Protein AF-X0XDH8-F1 (afdb_monomer_lite)

Secondary structure (DSSP, 8-state):
--HHHHHHHHHHHHHHHHHHHHHHTT-S-HHHHHHHHHHHHHHHHHHH-HHHHHHHHHHTS-TT-HHHHHHHHHHHHHHHHHHHHHHHHHHHHHHHHHHHHHHHHHHHH--

Structure (mmCIF, N/CA/C/O backbone):
data_AF-X0XDH8-F1
#
_entry.id   AF-X0XDH8-F1
#
loop_
_atom_site.group_PDB
_atom_site.id
_atom_site.type_symbol
_atom_site.label_atom_id
_atom_site.label_alt_id
_atom_site.label_comp_id
_atom_site.label_asym_id
_atom_site.label_entity_id
_atom_site.label_seq_id
_atom_site.pdbx_PDB_ins_code
_atom_site.Cartn_x
_atom_site.Cartn_y
_atom_site.Cartn_z
_atom_site.occupancy
_atom_site.B_iso_or_equiv
_atom_site.auth_seq_id
_atom_site.auth_comp_id
_atom_site.auth_asym_id
_atom_site.auth_atom_id
_atom_site.pdbx_PDB_model_num
ATOM 1 N N . MET A 1 1 ? 21.797 4.976 -21.275 1.00 50.47 1 MET A N 1
ATOM 2 C CA . MET A 1 1 ? 20.835 4.664 -20.197 1.00 50.47 1 MET A CA 1
ATOM 3 C C . MET A 1 1 ? 20.397 5.979 -19.595 1.00 50.47 1 MET A C 1
ATOM 5 O O . MET A 1 1 ? 21.257 6.764 -19.219 1.00 50.47 1 MET A O 1
ATOM 9 N N . THR A 1 2 ? 19.103 6.278 -19.615 1.00 60.84 2 THR A N 1
ATOM 10 C CA . THR A 1 2 ? 18.593 7.559 -19.117 1.00 60.84 2 THR A CA 1
ATOM 11 C C . THR A 1 2 ? 18.568 7.535 -17.588 1.00 60.84 2 THR A C 1
ATOM 13 O O . THR A 1 2 ? 18.230 6.519 -16.981 1.00 60.84 2 THR A O 1
ATOM 16 N N . SER A 1 3 ? 18.918 8.649 -16.941 1.00 50.38 3 SER A N 1
ATOM 17 C CA . SER A 1 3 ? 18.971 8.778 -15.471 1.00 50.38 3 SER A CA 1
ATOM 18 C C . SER A 1 3 ? 17.657 8.390 -14.771 1.00 50.38 3 SER A C 1
ATOM 20 O O . SER A 1 3 ? 17.644 8.012 -13.602 1.00 50.38 3 SER A O 1
ATOM 22 N N . ILE A 1 4 ? 16.547 8.428 -15.509 1.00 57.03 4 I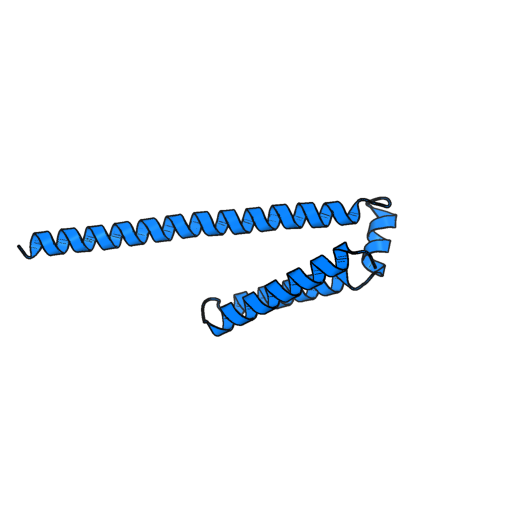LE A N 1
ATOM 23 C CA . ILE A 1 4 ? 15.199 8.083 -15.051 1.00 57.03 4 ILE A CA 1
ATOM 24 C C . ILE A 1 4 ? 15.015 6.567 -14.892 1.00 57.03 4 ILE A C 1
ATOM 26 O O . ILE A 1 4 ? 14.395 6.134 -13.922 1.00 57.03 4 ILE A O 1
ATOM 30 N N . GLN A 1 5 ? 15.603 5.745 -15.771 1.00 57.94 5 GLN A N 1
ATOM 31 C CA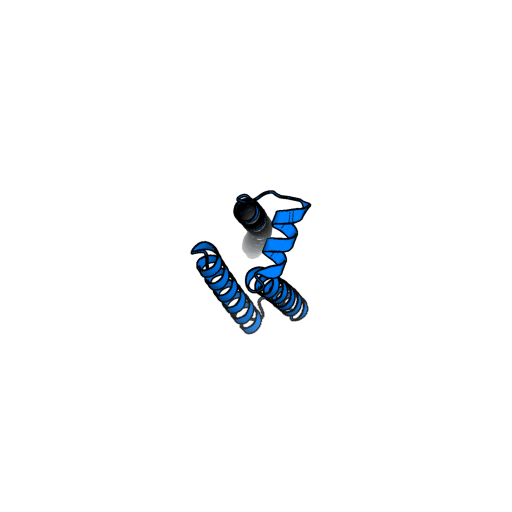 . GLN A 1 5 ? 15.567 4.283 -15.626 1.00 57.94 5 GLN A CA 1
ATOM 32 C C . GLN A 1 5 ? 16.274 3.836 -14.342 1.00 57.94 5 GLN A C 1
ATOM 34 O O . GLN A 1 5 ? 15.788 2.950 -13.645 1.00 57.94 5 GLN A O 1
ATOM 39 N N . PHE A 1 6 ? 17.381 4.492 -13.983 1.00 61.88 6 PHE A N 1
ATOM 40 C CA . PHE A 1 6 ? 18.112 4.194 -12.751 1.00 61.88 6 PHE A CA 1
ATOM 41 C C . PHE A 1 6 ? 17.281 4.509 -11.496 1.00 61.88 6 PHE A C 1
ATOM 43 O O . PHE A 1 6 ? 17.203 3.692 -10.576 1.00 61.88 6 PHE A O 1
ATOM 50 N N . LEU A 1 7 ? 16.589 5.655 -11.487 1.00 60.72 7 LEU A N 1
ATOM 51 C CA . LEU A 1 7 ? 15.692 6.042 -10.396 1.00 60.72 7 LEU A CA 1
ATOM 52 C C . LEU A 1 7 ? 14.505 5.071 -10.259 1.00 60.72 7 LEU A C 1
ATOM 54 O O . LEU A 1 7 ? 14.153 4.671 -9.148 1.00 60.72 7 LEU A O 1
ATOM 58 N N . ALA A 1 8 ? 13.917 4.652 -11.384 1.00 60.97 8 ALA A N 1
ATOM 59 C CA . ALA A 1 8 ? 12.814 3.695 -11.410 1.00 60.97 8 ALA A CA 1
ATOM 60 C C . ALA A 1 8 ? 13.230 2.320 -10.861 1.00 60.97 8 ALA A C 1
ATOM 62 O O . ALA A 1 8 ? 12.509 1.736 -10.053 1.00 60.97 8 ALA A O 1
ATOM 63 N N . VAL A 1 9 ? 14.416 1.827 -11.232 1.00 67.19 9 VAL A N 1
ATOM 64 C CA . VAL A 1 9 ? 14.967 0.567 -10.707 1.00 67.19 9 VAL A CA 1
ATOM 65 C C . VAL A 1 9 ? 15.166 0.642 -9.191 1.00 67.19 9 VAL A C 1
ATOM 67 O O . VAL A 1 9 ? 14.747 -0.269 -8.477 1.00 67.19 9 VAL A O 1
ATOM 70 N N . ILE A 1 10 ? 15.721 1.745 -8.679 1.00 70.19 10 ILE A N 1
ATOM 71 C CA . ILE A 1 10 ? 15.876 1.973 -7.233 1.00 70.19 10 ILE A CA 1
ATOM 72 C C . ILE A 1 10 ? 14.528 1.945 -6.507 1.00 70.19 10 ILE A C 1
ATOM 74 O O . ILE A 1 10 ? 14.400 1.286 -5.475 1.00 70.19 10 ILE A O 1
ATOM 78 N N . LEU A 1 11 ? 13.504 2.607 -7.052 1.00 67.00 11 LEU A N 1
ATOM 79 C CA . LEU A 1 11 ? 12.165 2.604 -6.460 1.00 67.00 11 LEU A CA 1
ATOM 80 C C . LEU A 1 11 ? 11.546 1.202 -6.445 1.00 67.00 11 LEU A C 1
ATOM 82 O O . LEU A 1 11 ? 10.986 0.798 -5.428 1.00 67.00 11 LEU A O 1
ATOM 86 N N . ILE A 1 12 ? 11.687 0.432 -7.525 1.00 68.06 12 ILE A N 1
ATOM 87 C CA . ILE A 1 12 ? 11.174 -0.944 -7.598 1.00 68.06 12 ILE A CA 1
ATOM 88 C C . ILE A 1 12 ? 11.867 -1.839 -6.568 1.00 68.06 12 ILE A C 1
ATOM 90 O O . ILE A 1 12 ? 11.203 -2.619 -5.885 1.00 68.06 12 ILE A O 1
ATOM 94 N N . ILE A 1 13 ? 13.183 -1.690 -6.394 1.00 73.00 13 ILE A N 1
ATOM 95 C CA . ILE A 1 13 ? 13.945 -2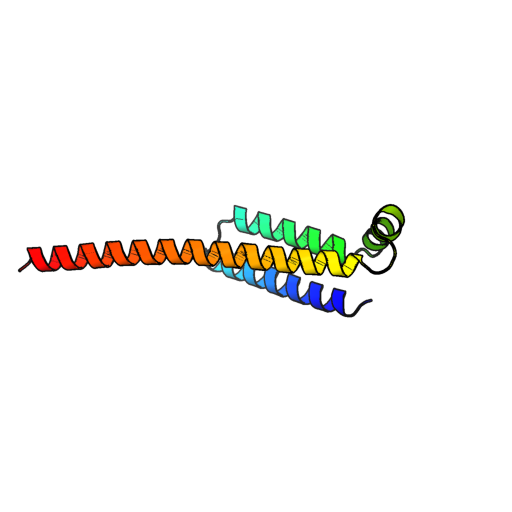.414 -5.370 1.00 73.00 13 ILE A CA 1
ATOM 96 C C . ILE A 1 13 ? 13.433 -2.063 -3.967 1.00 73.00 13 ILE A C 1
ATOM 98 O O . ILE A 1 13 ? 13.181 -2.962 -3.164 1.00 73.00 13 ILE A O 1
ATOM 102 N N . LEU A 1 14 ? 13.205 -0.779 -3.673 1.00 71.94 14 LEU A N 1
ATOM 103 C CA . LEU A 1 14 ? 12.653 -0.346 -2.385 1.00 71.94 14 LEU A CA 1
ATOM 104 C C . LEU A 1 14 ? 11.261 -0.936 -2.124 1.00 71.94 14 LEU A C 1
ATOM 106 O O . LEU A 1 14 ? 10.962 -1.341 -0.997 1.00 71.94 14 LEU A O 1
ATOM 110 N N . ILE A 1 15 ? 10.417 -1.019 -3.153 1.00 71.25 15 ILE A N 1
ATOM 111 C CA . ILE A 1 15 ? 9.076 -1.591 -3.026 1.00 71.25 15 ILE A CA 1
ATOM 112 C C . ILE A 1 15 ? 9.144 -3.107 -2.815 1.00 71.25 15 ILE A C 1
ATOM 114 O O . ILE A 1 15 ? 8.467 -3.610 -1.922 1.00 71.25 15 ILE A O 1
ATOM 118 N N . LEU A 1 16 ? 10.006 -3.826 -3.538 1.00 72.94 16 LEU A N 1
ATOM 119 C CA . LEU A 1 16 ? 10.236 -5.259 -3.322 1.00 72.94 16 LEU A CA 1
ATOM 120 C C . LEU A 1 16 ? 10.713 -5.551 -1.893 1.00 72.94 16 LEU A C 1
ATOM 122 O O . LEU A 1 16 ? 10.180 -6.448 -1.237 1.00 72.94 16 LEU A O 1
ATOM 126 N N . ILE A 1 17 ? 11.654 -4.755 -1.373 1.00 76.12 17 ILE A N 1
ATOM 127 C CA . ILE A 1 17 ? 12.125 -4.866 0.016 1.00 76.12 17 ILE A CA 1
ATOM 128 C C . ILE A 1 17 ? 10.968 -4.634 0.992 1.00 76.12 17 ILE A C 1
ATOM 130 O O . ILE A 1 17 ? 10.787 -5.407 1.933 1.00 76.12 17 ILE A O 1
ATOM 134 N N . LYS A 1 18 ? 10.147 -3.601 0.770 1.00 72.69 18 LYS A N 1
ATOM 135 C CA . LYS A 1 18 ? 8.988 -3.311 1.623 1.00 72.69 18 LYS A CA 1
ATOM 136 C C . LYS A 1 18 ? 7.974 -4.457 1.610 1.00 72.69 18 LYS A C 1
ATOM 138 O O . LYS A 1 18 ? 7.535 -4.882 2.676 1.00 72.69 18 LYS A O 1
ATOM 143 N N . THR A 1 19 ? 7.654 -4.995 0.436 1.00 69.12 19 THR A N 1
ATOM 144 C CA . THR A 1 19 ? 6.750 -6.139 0.270 1.00 69.12 19 THR A CA 1
ATOM 145 C C . THR A 1 19 ? 7.279 -7.385 0.991 1.00 69.12 19 THR A C 1
ATOM 147 O O . THR A 1 19 ? 6.505 -8.072 1.657 1.00 69.12 19 THR A O 1
ATOM 150 N N . LEU A 1 20 ? 8.592 -7.641 0.956 1.00 76.62 20 LEU A N 1
ATOM 151 C CA . LEU A 1 20 ? 9.234 -8.714 1.730 1.00 76.62 20 LEU A CA 1
ATOM 152 C C . LEU A 1 20 ? 9.144 -8.484 3.247 1.00 76.62 20 LEU A C 1
ATOM 154 O O . LEU A 1 20 ? 8.836 -9.411 3.998 1.00 76.62 20 LEU A O 1
ATOM 158 N N . VAL A 1 21 ? 9.381 -7.255 3.716 1.00 76.81 21 VAL A N 1
ATOM 159 C CA . VAL A 1 21 ? 9.271 -6.901 5.142 1.00 76.81 21 VAL A CA 1
ATOM 160 C C . VAL A 1 21 ? 7.829 -7.032 5.636 1.00 76.81 21 VAL A C 1
ATOM 162 O O . VAL A 1 21 ? 7.606 -7.547 6.732 1.00 76.81 21 VAL A O 1
ATOM 165 N N . ASP A 1 22 ? 6.850 -6.595 4.847 1.00 70.81 22 ASP A N 1
ATOM 166 C CA . ASP A 1 22 ? 5.433 -6.682 5.201 1.00 70.81 22 ASP A CA 1
ATOM 167 C C . ASP A 1 22 ? 4.928 -8.135 5.197 1.00 70.81 22 ASP A C 1
ATOM 169 O O . ASP A 1 22 ? 4.116 -8.496 6.055 1.00 70.81 22 ASP A O 1
ATOM 173 N N . PHE A 1 23 ? 5.464 -8.992 4.318 1.00 71.25 23 PHE A N 1
ATOM 174 C CA . PHE A 1 23 ? 5.226 -10.438 4.355 1.00 71.25 23 PHE A CA 1
ATOM 175 C C . PHE A 1 23 ? 5.820 -11.077 5.614 1.00 71.25 23 PHE A C 1
ATOM 177 O O . PHE A 1 23 ? 5.110 -11.754 6.352 1.00 71.25 23 PHE A O 1
ATOM 184 N N . LYS A 1 24 ? 7.088 -10.780 5.937 1.00 76.00 24 LYS A N 1
ATOM 185 C CA . LYS A 1 24 ? 7.753 -11.293 7.150 1.00 76.00 24 LYS A CA 1
ATOM 186 C C . LYS A 1 24 ? 7.047 -10.859 8.441 1.00 76.00 24 LYS A C 1
ATOM 188 O O . LYS A 1 24 ? 7.094 -11.568 9.440 1.00 76.00 24 LYS A O 1
ATOM 193 N N . LYS A 1 25 ? 6.383 -9.699 8.433 1.00 78.56 25 LYS A N 1
ATOM 194 C CA . LYS A 1 25 ? 5.596 -9.183 9.565 1.00 78.56 25 LYS A CA 1
ATOM 195 C C . LYS A 1 25 ? 4.158 -9.731 9.618 1.00 78.56 25 LYS A C 1
ATOM 197 O O . LYS A 1 25 ? 3.372 -9.207 10.402 1.00 78.56 25 LYS A O 1
ATOM 202 N N . ASN A 1 26 ? 3.797 -10.724 8.792 1.00 74.69 26 ASN A N 1
ATOM 203 C CA . ASN A 1 26 ? 2.432 -11.261 8.646 1.00 74.69 26 ASN A CA 1
ATOM 204 C C . ASN A 1 26 ? 1.362 -10.180 8.392 1.00 74.69 26 ASN A C 1
ATOM 206 O O . ASN A 1 26 ? 0.182 -10.367 8.682 1.00 74.69 26 ASN A O 1
ATOM 210 N N . LYS A 1 27 ? 1.757 -9.026 7.837 1.00 67.69 27 LYS A N 1
ATOM 211 C CA . LYS A 1 27 ? 0.828 -7.927 7.534 1.00 67.69 27 LYS A CA 1
ATOM 212 C C . LYS A 1 27 ? 0.073 -8.151 6.228 1.00 67.69 27 LYS A C 1
ATOM 214 O O . LYS A 1 27 ? -0.968 -7.533 6.015 1.00 67.69 27 LYS A O 1
ATOM 219 N N . ILE A 1 28 ? 0.608 -9.004 5.355 1.00 75.50 28 ILE A N 1
ATOM 220 C CA . ILE A 1 28 ? 0.028 -9.349 4.059 1.00 75.50 28 ILE A CA 1
ATOM 221 C C . ILE A 1 28 ? -0.063 -10.866 3.905 1.00 75.50 28 ILE A C 1
ATOM 223 O O . ILE A 1 28 ? 0.836 -11.604 4.300 1.00 75.50 28 ILE A O 1
ATOM 227 N N . THR A 1 29 ? -1.162 -11.331 3.318 1.00 78.75 29 THR A N 1
ATOM 228 C CA . 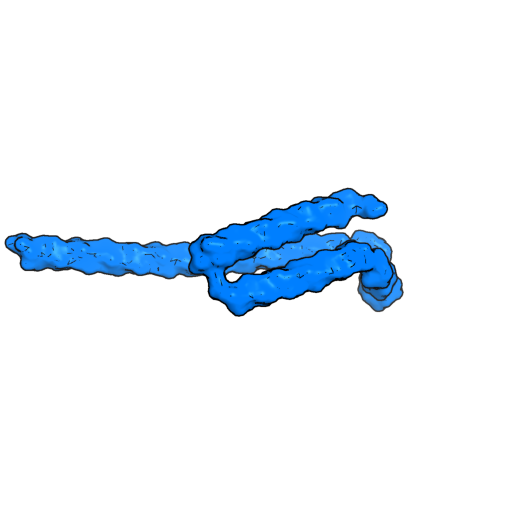THR A 1 29 ? -1.385 -12.745 3.002 1.00 78.75 29 THR A CA 1
ATOM 229 C C . THR A 1 29 ? -0.448 -13.199 1.878 1.00 78.75 29 THR A C 1
ATOM 231 O O . THR A 1 29 ? -0.114 -12.407 0.995 1.00 78.75 29 THR A O 1
ATOM 234 N N . LEU A 1 30 ? -0.086 -14.486 1.852 1.00 72.12 30 LEU A N 1
ATOM 235 C CA . LEU A 1 30 ? 0.768 -15.097 0.821 1.00 72.12 30 LEU A CA 1
ATOM 236 C C . LEU A 1 30 ? 0.307 -14.772 -0.616 1.00 72.12 30 LEU A C 1
ATOM 238 O O . LEU A 1 30 ? 1.125 -14.439 -1.467 1.00 72.12 30 LEU A O 1
ATOM 242 N N . SER A 1 31 ? -1.007 -14.773 -0.865 1.00 66.94 31 SER A N 1
ATOM 243 C CA . SER A 1 31 ? -1.589 -14.402 -2.166 1.00 66.94 31 SER A CA 1
ATOM 244 C C . SER A 1 31 ? -1.289 -12.948 -2.564 1.00 66.94 31 SER A C 1
ATOM 246 O O . SER A 1 31 ? -0.915 -12.680 -3.703 1.00 66.94 31 SER A O 1
ATOM 248 N N . VAL A 1 32 ? -1.369 -12.013 -1.611 1.00 71.81 32 VAL A N 1
ATOM 249 C CA . VAL A 1 32 ? -1.060 -10.593 -1.839 1.00 71.81 32 VAL A CA 1
ATOM 250 C C . VAL A 1 32 ? 0.433 -10.412 -2.108 1.00 71.81 32 VAL A C 1
ATOM 252 O O . VAL A 1 32 ? 0.807 -9.662 -3.004 1.00 71.81 32 VAL A O 1
ATOM 255 N N . PHE A 1 33 ? 1.288 -11.128 -1.378 1.00 73.50 33 PHE A N 1
ATOM 256 C CA . PHE A 1 33 ? 2.731 -11.118 -1.605 1.00 73.50 33 PHE A CA 1
ATOM 257 C C . PHE A 1 33 ? 3.104 -11.615 -3.012 1.00 73.50 33 PHE A C 1
ATOM 259 O O . PHE A 1 33 ? 3.809 -10.910 -3.729 1.00 73.50 33 PHE A O 1
ATOM 266 N N . LEU A 1 34 ? 2.584 -12.772 -3.441 1.00 74.38 34 LEU A N 1
ATOM 267 C CA . LEU A 1 34 ? 2.829 -13.328 -4.781 1.00 74.38 34 LEU A CA 1
ATOM 268 C C . LEU A 1 34 ? 2.306 -12.422 -5.903 1.00 74.38 34 LEU A C 1
ATOM 270 O O . LEU A 1 34 ? 2.982 -12.250 -6.919 1.00 74.38 34 LEU A O 1
ATOM 274 N N . PHE A 1 35 ? 1.137 -11.806 -5.714 1.00 76.75 35 PHE A N 1
ATOM 275 C CA . PHE A 1 35 ? 0.595 -10.839 -6.667 1.00 76.75 35 PHE A CA 1
ATOM 276 C C . PHE A 1 35 ? 1.529 -9.634 -6.841 1.00 76.75 35 PHE A C 1
ATOM 278 O O . PHE A 1 35 ? 1.866 -9.257 -7.959 1.00 76.75 35 PHE A O 1
ATOM 285 N N . TRP A 1 36 ? 2.008 -9.054 -5.739 1.00 75.38 36 TRP A N 1
ATOM 286 C CA . TRP A 1 36 ? 2.935 -7.927 -5.815 1.00 75.38 36 TRP A CA 1
ATOM 287 C C . TRP A 1 36 ? 4.301 -8.331 -6.376 1.00 75.38 36 TRP A C 1
ATOM 289 O O . TRP A 1 36 ? 4.860 -7.595 -7.184 1.00 75.38 36 TRP A O 1
ATOM 299 N N . LEU A 1 37 ? 4.824 -9.501 -6.007 1.00 75.88 37 LEU A N 1
ATOM 300 C CA . LEU A 1 37 ? 6.100 -10.007 -6.514 1.00 75.88 37 LEU A CA 1
ATOM 301 C C . LEU A 1 37 ? 6.076 -10.172 -8.041 1.00 75.88 37 LEU A C 1
ATOM 303 O O . LEU A 1 37 ? 6.985 -9.712 -8.730 1.00 75.88 37 LEU A O 1
ATOM 307 N N . THR A 1 38 ? 5.018 -10.789 -8.571 1.00 75.62 38 THR A N 1
ATOM 308 C CA . THR A 1 38 ? 4.844 -10.995 -10.018 1.00 75.62 38 THR A CA 1
ATOM 309 C C . THR A 1 38 ? 4.665 -9.670 -10.756 1.00 75.62 38 THR A C 1
ATOM 311 O O . THR A 1 38 ? 5.347 -9.429 -11.750 1.00 75.62 38 THR A O 1
ATOM 314 N N . PHE A 1 39 ? 3.837 -8.768 -10.227 1.00 76.62 39 PHE A N 1
ATOM 315 C CA . PHE A 1 39 ? 3.615 -7.439 -10.795 1.00 76.62 39 PHE A CA 1
ATOM 316 C C . PHE A 1 39 ? 4.906 -6.609 -10.904 1.00 76.62 39 PHE A C 1
ATOM 318 O O . PHE A 1 39 ? 5.218 -6.061 -11.966 1.00 76.62 39 PHE A O 1
ATOM 325 N N . TRP A 1 40 ? 5.701 -6.547 -9.832 1.00 75.81 40 TRP A N 1
ATOM 326 C CA . TRP A 1 40 ? 6.974 -5.818 -9.839 1.00 75.81 40 TRP A CA 1
ATOM 327 C C . TRP A 1 40 ? 8.031 -6.487 -10.718 1.00 75.81 40 TRP A C 1
ATOM 329 O O . TRP A 1 40 ? 8.798 -5.786 -11.374 1.00 75.81 40 TRP A O 1
ATOM 339 N N . SER A 1 41 ? 8.048 -7.820 -10.791 1.00 72.62 41 SER A N 1
ATOM 340 C CA . SER A 1 41 ? 8.975 -8.559 -11.655 1.00 72.62 41 SER A CA 1
ATOM 341 C C . SER A 1 41 ? 8.702 -8.309 -13.145 1.00 72.62 41 SER A C 1
ATOM 343 O O . SER A 1 41 ? 9.635 -8.040 -13.902 1.00 72.62 41 SER A O 1
ATOM 345 N N . ILE A 1 42 ? 7.428 -8.279 -13.553 1.00 73.62 42 ILE A N 1
ATOM 346 C CA . ILE A 1 42 ? 7.013 -7.918 -14.920 1.00 73.62 42 ILE A CA 1
ATOM 347 C C . ILE A 1 42 ? 7.396 -6.467 -15.236 1.00 73.62 42 ILE A C 1
ATOM 349 O O . ILE A 1 42 ? 7.963 -6.186 -16.290 1.00 73.62 42 ILE A O 1
ATOM 353 N N . THR A 1 43 ? 7.143 -5.550 -14.300 1.00 66.56 43 THR A N 1
ATOM 354 C CA . THR A 1 43 ? 7.463 -4.122 -14.457 1.00 66.56 43 THR A CA 1
ATOM 355 C C . THR A 1 43 ? 8.968 -3.898 -14.640 1.00 66.56 43 THR A C 1
ATOM 357 O O . THR A 1 43 ? 9.384 -3.126 -15.501 1.00 66.56 43 THR A O 1
ATOM 360 N N . LEU A 1 44 ? 9.798 -4.622 -13.883 1.00 68.00 44 LEU A N 1
ATOM 361 C CA . LEU A 1 44 ? 11.256 -4.585 -14.009 1.00 68.00 44 LEU A CA 1
ATOM 362 C C . LEU A 1 44 ? 11.710 -5.120 -15.377 1.00 68.00 44 LEU A C 1
ATOM 364 O O . LEU A 1 44 ? 12.548 -4.497 -16.026 1.00 68.00 44 LEU A O 1
ATOM 368 N N . GLY A 1 45 ? 11.107 -6.211 -15.860 1.00 68.94 45 GLY A N 1
ATOM 369 C CA . GLY A 1 45 ? 11.370 -6.748 -17.198 1.00 68.94 45 GLY A CA 1
ATOM 370 C C . GLY A 1 45 ? 11.063 -5.751 -18.320 1.00 68.94 45 GLY A C 1
ATOM 371 O O . GLY A 1 45 ? 11.862 -5.597 -19.240 1.00 68.94 45 GLY A O 1
ATOM 372 N N . ILE A 1 46 ? 9.954 -5.015 -18.213 1.00 64.19 46 ILE A N 1
ATOM 373 C CA . ILE A 1 46 ? 9.567 -3.986 -19.192 1.00 64.19 46 ILE A CA 1
ATOM 374 C C . ILE A 1 46 ? 10.578 -2.827 -19.218 1.00 64.19 46 ILE A C 1
ATOM 376 O O . ILE A 1 46 ? 10.897 -2.320 -20.288 1.00 64.19 46 ILE A O 1
ATOM 380 N N . ILE A 1 47 ? 11.110 -2.424 -18.060 1.00 62.50 47 ILE A N 1
ATOM 381 C CA . ILE A 1 47 ? 12.050 -1.294 -17.944 1.00 62.50 47 ILE A CA 1
ATOM 382 C C . ILE A 1 47 ? 13.462 -1.663 -18.419 1.00 62.50 47 ILE A C 1
ATOM 384 O O . ILE A 1 47 ? 14.164 -0.819 -18.977 1.00 62.50 47 ILE A O 1
ATOM 388 N N . VAL A 1 48 ? 13.895 -2.905 -18.182 1.00 61.03 48 VAL A N 1
ATOM 389 C CA . VAL A 1 48 ? 15.264 -3.360 -18.478 1.00 61.03 48 VAL A CA 1
ATOM 390 C C . VAL A 1 48 ? 15.441 -3.776 -19.940 1.00 61.03 48 VAL A C 1
ATOM 392 O O . VAL A 1 48 ? 16.568 -3.754 -20.428 1.00 61.03 48 VAL A O 1
ATOM 395 N N . ILE A 1 49 ? 14.370 -4.119 -20.666 1.00 59.78 49 ILE A N 1
ATOM 396 C CA . ILE A 1 49 ? 14.446 -4.508 -22.082 1.00 59.78 49 ILE A CA 1
ATOM 397 C C . ILE A 1 49 ? 14.291 -3.260 -22.980 1.00 59.78 49 ILE A C 1
ATOM 399 O O . ILE A 1 49 ? 13.168 -2.808 -23.206 1.00 59.78 49 ILE A O 1
ATOM 403 N N . PRO A 1 50 ? 15.372 -2.736 -23.598 1.00 53.69 50 PRO A N 1
ATOM 404 C CA . PRO A 1 50 ? 15.305 -1.512 -24.403 1.00 53.69 50 PRO A CA 1
ATOM 405 C C . PRO A 1 50 ? 14.487 -1.675 -25.696 1.00 53.69 50 PRO A C 1
ATOM 407 O O . PRO A 1 50 ? 14.025 -0.686 -26.261 1.00 53.69 50 PRO A O 1
ATOM 410 N N . LYS A 1 51 ? 14.251 -2.920 -26.137 1.00 52.31 51 LYS A N 1
ATOM 411 C CA . LYS A 1 51 ? 13.460 -3.243 -27.336 1.00 52.31 51 LYS A CA 1
ATOM 412 C C . LYS A 1 51 ? 11.955 -3.002 -27.186 1.00 52.31 51 LYS A C 1
ATOM 414 O O . LYS A 1 51 ? 11.275 -2.872 -28.197 1.00 52.31 51 LYS A O 1
ATOM 419 N N . VAL A 1 52 ? 11.418 -2.974 -25.962 1.00 51.12 52 VAL A N 1
ATOM 420 C CA . VAL A 1 52 ? 9.985 -2.695 -25.751 1.00 51.12 52 VAL A CA 1
ATOM 421 C C . VAL A 1 52 ? 9.732 -1.196 -25.885 1.00 51.12 52 VAL A C 1
ATOM 423 O O . VAL A 1 52 ? 8.791 -0.797 -26.561 1.00 51.12 52 VAL A O 1
ATOM 426 N N . THR A 1 53 ? 10.627 -0.365 -25.346 1.00 49.06 53 T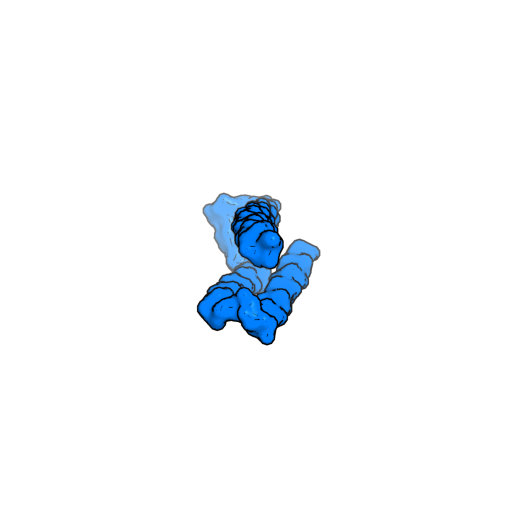HR A N 1
ATOM 427 C CA . THR A 1 53 ? 10.606 1.092 -25.539 1.00 49.06 53 THR A CA 1
ATOM 428 C C . THR A 1 53 ? 10.679 1.483 -27.016 1.00 49.06 53 THR A C 1
ATOM 430 O O . THR A 1 53 ? 9.817 2.231 -27.460 1.00 49.06 53 THR A O 1
ATOM 433 N N . SER A 1 54 ? 11.570 0.875 -27.813 1.00 50.28 54 SER A N 1
ATOM 434 C CA . SER A 1 54 ? 11.661 1.185 -29.251 1.00 50.28 54 SER A CA 1
ATOM 435 C C . SER A 1 54 ? 10.418 0.768 -30.054 1.00 50.28 54 SER A C 1
ATOM 437 O O . SER A 1 54 ? 10.041 1.432 -31.010 1.00 50.28 54 SER A O 1
ATOM 439 N N . PHE A 1 55 ? 9.732 -0.319 -29.669 1.00 50.41 55 PHE A N 1
ATOM 440 C CA . PHE A 1 55 ? 8.521 -0.770 -30.374 1.00 50.41 55 PHE A CA 1
ATOM 441 C C . PHE A 1 55 ? 7.288 0.098 -30.066 1.00 50.41 55 PHE A C 1
ATOM 443 O O . PHE A 1 55 ? 6.385 0.203 -30.897 1.00 50.41 55 PHE A O 1
ATOM 450 N N . LEU A 1 56 ? 7.233 0.705 -28.872 1.00 48.53 56 LEU A N 1
ATOM 451 C CA . LEU A 1 56 ? 6.196 1.680 -28.514 1.00 48.53 56 LEU A CA 1
ATOM 452 C C . LEU A 1 56 ? 6.471 3.071 -29.110 1.00 48.53 56 LEU A C 1
ATOM 454 O O . LEU A 1 56 ? 5.514 3.763 -29.469 1.00 48.53 56 LEU A O 1
ATOM 458 N N . GLU A 1 57 ? 7.745 3.446 -29.243 1.00 49.25 57 GLU A N 1
ATOM 459 C CA . GLU A 1 57 ? 8.192 4.689 -29.887 1.00 49.25 57 GLU A CA 1
ATOM 460 C C . GLU A 1 57 ? 7.803 4.734 -31.378 1.00 49.25 57 GLU A C 1
ATOM 462 O O . GLU A 1 57 ? 7.259 5.737 -31.836 1.00 49.25 57 GLU A O 1
ATOM 467 N N . ASP A 1 58 ? 7.958 3.624 -32.111 1.00 49.09 58 ASP A N 1
ATOM 468 C CA . ASP A 1 58 ? 7.737 3.587 -33.568 1.00 49.09 58 ASP A CA 1
ATOM 469 C C . ASP A 1 58 ? 6.266 3.474 -34.019 1.00 49.09 58 ASP A C 1
ATOM 471 O O . ASP A 1 58 ? 5.942 3.829 -35.154 1.00 49.09 58 ASP A O 1
ATOM 475 N N . LYS A 1 59 ? 5.352 2.946 -33.188 1.00 52.31 59 LYS A N 1
ATOM 476 C CA . LYS A 1 59 ? 3.986 2.590 -33.645 1.00 52.31 59 LYS A CA 1
ATOM 477 C C . LYS A 1 59 ? 2.824 3.317 -32.976 1.00 52.31 59 LYS A C 1
ATOM 479 O O . LYS A 1 59 ? 1.716 3.246 -33.503 1.00 52.31 59 LYS A O 1
ATOM 484 N N . LEU A 1 60 ? 3.030 3.989 -31.843 1.00 48.88 60 LEU A N 1
ATOM 485 C CA . LEU A 1 60 ? 1.936 4.676 -31.141 1.00 48.88 60 LEU A CA 1
ATOM 486 C C . LEU A 1 60 ? 2.308 6.040 -30.555 1.00 48.88 60 LEU A C 1
ATOM 488 O O . LEU A 1 60 ? 1.422 6.883 -30.422 1.00 48.88 60 LEU A O 1
ATOM 492 N N . LEU A 1 61 ? 3.567 6.278 -30.180 1.00 54.53 61 LEU A N 1
ATOM 493 C CA . LEU A 1 61 ? 3.938 7.454 -29.394 1.00 54.53 61 LEU A CA 1
ATOM 494 C C . LEU A 1 61 ? 5.323 7.940 -29.823 1.00 54.53 61 LEU A C 1
ATOM 496 O O . LEU A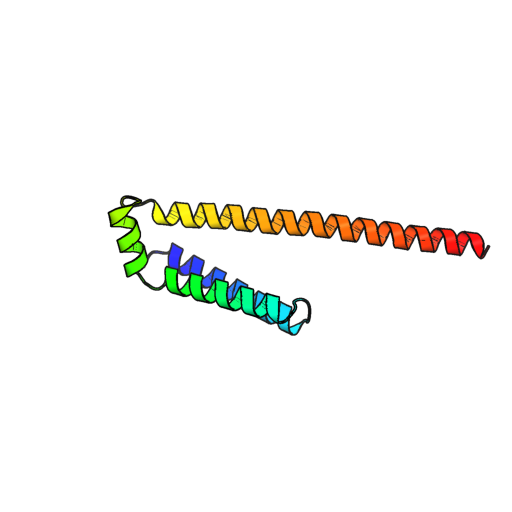 1 61 ? 6.326 7.527 -29.250 1.00 54.53 61 LEU A O 1
ATOM 500 N N . GLY A 1 62 ? 5.341 8.818 -30.830 1.00 42.31 62 GLY A N 1
ATOM 501 C CA . GLY A 1 62 ? 6.554 9.416 -31.386 1.00 42.31 62 GLY A CA 1
ATOM 502 C C . GLY A 1 62 ? 7.551 9.900 -30.326 1.00 42.31 62 GLY A C 1
ATOM 503 O O . GLY A 1 62 ? 7.166 10.354 -29.240 1.00 42.31 62 GLY A O 1
ATOM 504 N N . GLU A 1 63 ? 8.829 9.750 -30.678 1.00 51.53 63 GLU A N 1
ATOM 505 C CA . GLU A 1 63 ? 10.037 10.020 -29.895 1.00 51.53 63 GLU A CA 1
ATOM 506 C C . GLU A 1 63 ? 9.859 11.144 -28.854 1.00 51.53 63 GLU A C 1
ATOM 508 O O . GLU A 1 63 ? 9.656 12.312 -29.184 1.00 51.53 63 GLU A O 1
ATOM 513 N N . GLY A 1 64 ? 9.941 10.784 -27.567 1.00 49.31 64 GLY A N 1
ATOM 514 C CA . GLY A 1 64 ? 10.091 11.745 -26.465 1.00 49.31 64 GLY A CA 1
ATOM 515 C C . GLY A 1 64 ? 9.035 11.711 -25.355 1.00 49.31 64 GLY A C 1
ATOM 516 O O . GLY A 1 64 ? 9.260 12.329 -24.319 1.00 49.31 64 GLY A O 1
ATOM 517 N N . ARG A 1 65 ? 7.917 10.978 -25.500 1.00 57.53 65 ARG A N 1
ATOM 518 C CA . ARG A 1 65 ? 6.798 10.994 -24.519 1.00 57.53 65 ARG A CA 1
ATOM 519 C C . ARG A 1 65 ? 6.569 9.710 -23.714 1.00 57.53 65 ARG A C 1
ATOM 521 O O . ARG A 1 65 ? 5.753 9.707 -22.793 1.00 57.53 65 ARG A O 1
ATOM 528 N N . GLY A 1 66 ? 7.288 8.624 -24.009 1.00 54.25 66 GLY A N 1
ATOM 529 C CA . GLY A 1 66 ? 7.143 7.346 -23.290 1.00 54.25 66 GLY A CA 1
ATOM 530 C C . GLY A 1 66 ? 7.446 7.454 -21.788 1.00 54.25 66 GLY A C 1
ATOM 531 O O . GLY A 1 66 ? 6.793 6.818 -20.961 1.00 54.25 66 GLY A O 1
ATOM 532 N N . THR A 1 67 ? 8.381 8.333 -21.427 1.00 57.25 67 THR A N 1
ATOM 533 C CA . THR A 1 67 ? 8.750 8.626 -20.038 1.00 57.25 67 THR A CA 1
ATOM 534 C C . THR A 1 67 ? 7.630 9.335 -19.272 1.00 57.25 67 THR A C 1
ATOM 536 O O . THR A 1 67 ? 7.361 8.991 -18.120 1.00 57.25 67 THR A O 1
ATOM 539 N N . ASP A 1 68 ? 6.927 10.268 -19.916 1.00 58.41 68 ASP A N 1
ATOM 540 C CA . ASP A 1 68 ? 5.847 11.030 -19.284 1.00 58.41 68 ASP A CA 1
ATOM 541 C C . ASP A 1 68 ? 4.666 10.124 -18.930 1.00 58.41 68 ASP A C 1
ATOM 543 O O . ASP A 1 68 ? 4.117 10.221 -17.835 1.00 58.41 68 ASP A O 1
ATOM 547 N N . ALA A 1 69 ? 4.319 9.168 -19.797 1.00 57.56 69 ALA A N 1
ATOM 548 C CA . ALA A 1 69 ? 3.241 8.214 -19.535 1.00 57.56 69 ALA A CA 1
ATOM 549 C C . ALA A 1 69 ? 3.499 7.363 -18.276 1.00 57.56 69 ALA A C 1
ATOM 551 O O . ALA A 1 69 ? 2.589 7.142 -17.475 1.00 57.56 69 ALA A O 1
ATOM 552 N N . ILE A 1 70 ? 4.748 6.936 -18.061 1.00 64.94 70 ILE A N 1
ATOM 553 C CA . ILE A 1 70 ? 5.157 6.180 -16.868 1.00 64.94 70 ILE A CA 1
ATOM 554 C C . ILE A 1 70 ? 5.074 7.059 -15.615 1.00 64.94 70 ILE A C 1
ATOM 556 O O . ILE A 1 70 ? 4.631 6.592 -14.562 1.00 64.94 70 ILE A O 1
ATOM 560 N N . ILE A 1 71 ? 5.457 8.334 -15.716 1.00 65.88 71 ILE A N 1
ATOM 561 C CA . ILE A 1 71 ? 5.369 9.293 -14.609 1.00 65.88 71 ILE A CA 1
ATOM 562 C C . ILE A 1 71 ? 3.903 9.556 -14.248 1.00 65.88 71 ILE A C 1
ATOM 564 O O . ILE A 1 71 ? 3.538 9.430 -13.079 1.00 65.88 71 ILE A O 1
ATOM 568 N N . TYR A 1 72 ? 3.039 9.835 -15.227 1.00 58.34 72 TYR A N 1
ATOM 569 C CA . TYR A 1 72 ? 1.606 10.030 -14.990 1.00 58.34 72 TYR A CA 1
ATOM 570 C C . TYR A 1 72 ? 0.955 8.783 -14.391 1.00 58.34 72 TYR A C 1
ATOM 572 O O . TYR A 1 72 ? 0.202 8.890 -13.422 1.00 58.34 72 TYR A O 1
ATOM 580 N N . PHE A 1 73 ? 1.290 7.595 -14.899 1.00 64.19 73 PHE A N 1
ATOM 581 C CA . PHE A 1 73 ? 0.803 6.339 -14.338 1.00 64.19 73 PHE A CA 1
ATOM 582 C C . PHE A 1 73 ? 1.276 6.137 -12.893 1.00 64.19 73 PHE A C 1
ATOM 584 O O . PHE A 1 73 ? 0.483 5.765 -12.032 1.00 64.19 73 PHE A O 1
ATOM 591 N N . SER A 1 74 ? 2.539 6.452 -12.596 1.00 68.00 74 SER A N 1
ATOM 592 C CA . SER A 1 74 ? 3.102 6.369 -11.242 1.00 68.00 74 SER A CA 1
ATOM 593 C C . SER A 1 74 ? 2.408 7.329 -10.278 1.00 68.00 74 SER A C 1
ATOM 595 O O . SER A 1 74 ? 2.075 6.943 -9.160 1.00 68.00 74 SER A O 1
ATOM 597 N N . ILE A 1 75 ? 2.134 8.562 -10.710 1.00 69.44 75 ILE A N 1
ATOM 598 C CA . ILE A 1 75 ? 1.407 9.556 -9.913 1.00 69.44 75 ILE A CA 1
ATOM 599 C C . ILE A 1 75 ? -0.016 9.066 -9.639 1.00 69.44 75 ILE A C 1
ATOM 601 O O . ILE A 1 75 ? -0.428 9.023 -8.481 1.00 69.44 75 ILE A O 1
ATOM 605 N N . LEU A 1 76 ? -0.748 8.631 -10.669 1.00 57.38 76 LEU A N 1
ATOM 606 C CA . LEU A 1 76 ? -2.098 8.078 -10.513 1.00 57.38 76 LEU A CA 1
ATOM 607 C C . LEU A 1 76 ? -2.110 6.870 -9.567 1.00 57.38 76 LEU A C 1
ATOM 609 O O . LEU A 1 76 ? -2.988 6.753 -8.711 1.00 57.38 76 LEU A O 1
ATOM 613 N N . PHE A 1 77 ? -1.102 6.004 -9.666 1.00 72.75 77 PHE A N 1
ATOM 614 C CA . PHE A 1 77 ? -0.949 4.844 -8.799 1.00 72.75 77 PHE A CA 1
ATOM 615 C C . PHE A 1 77 ? -0.678 5.228 -7.338 1.00 72.75 77 PHE A C 1
ATOM 617 O O . PHE A 1 77 ? -1.295 4.679 -6.423 1.00 72.75 77 PHE A O 1
ATOM 624 N N . ILE A 1 78 ? 0.196 6.210 -7.103 1.00 77.06 78 ILE A N 1
ATOM 625 C CA . ILE A 1 78 ? 0.464 6.757 -5.767 1.00 77.06 78 ILE A CA 1
ATOM 626 C C . ILE A 1 78 ? -0.809 7.381 -5.185 1.00 77.06 78 ILE A C 1
ATOM 628 O O . ILE A 1 78 ? -1.158 7.089 -4.041 1.00 77.06 78 ILE A O 1
ATOM 632 N N . PHE A 1 79 ? -1.542 8.175 -5.969 1.00 62.62 79 PHE A N 1
ATOM 633 C CA . PHE A 1 79 ? -2.823 8.754 -5.556 1.00 62.62 79 PHE A CA 1
ATOM 634 C C . PHE A 1 79 ? -3.843 7.678 -5.174 1.00 62.62 79 PHE A C 1
ATOM 636 O O . PHE A 1 79 ? -4.498 7.790 -4.137 1.00 62.62 79 PHE A O 1
ATOM 643 N N . PHE A 1 80 ? -3.941 6.601 -5.954 1.00 64.38 80 PHE A N 1
ATOM 644 C CA . PHE A 1 80 ? -4.818 5.474 -5.643 1.00 64.38 80 PHE A CA 1
ATOM 645 C C . PHE A 1 80 ? -4.450 4.798 -4.312 1.00 64.38 80 PHE A C 1
ATOM 647 O O . PHE A 1 80 ? -5.324 4.497 -3.493 1.00 64.38 80 PHE A O 1
ATOM 654 N N . ILE A 1 81 ? -3.154 4.593 -4.055 1.00 76.06 81 ILE A N 1
ATOM 655 C CA . ILE A 1 81 ? -2.674 4.033 -2.785 1.00 76.06 81 ILE A CA 1
ATOM 656 C C . ILE A 1 81 ? -2.997 4.976 -1.621 1.00 76.06 81 ILE A C 1
ATOM 658 O O . ILE A 1 81 ? -3.515 4.517 -0.601 1.00 76.06 81 ILE A O 1
ATOM 662 N N . LEU A 1 82 ? -2.735 6.278 -1.770 1.00 78.88 82 LEU A N 1
ATOM 663 C CA . LEU A 1 82 ? -3.053 7.287 -0.756 1.00 78.88 82 LEU A CA 1
ATOM 664 C C . LEU A 1 82 ? -4.546 7.287 -0.424 1.00 78.88 82 LEU A C 1
ATOM 666 O O . LEU A 1 82 ? -4.914 7.214 0.748 1.00 78.88 82 LEU A O 1
ATOM 670 N N . PHE A 1 83 ? -5.406 7.266 -1.442 1.00 61.59 83 PHE A N 1
ATOM 671 C CA . PHE A 1 83 ? -6.850 7.165 -1.259 1.00 61.59 83 PHE A CA 1
ATOM 672 C C . PHE A 1 83 ? -7.238 5.912 -0.460 1.00 61.59 83 PHE A C 1
ATOM 674 O O . PHE A 1 83 ? -7.983 5.991 0.519 1.00 61.59 83 PHE A O 1
ATOM 681 N N . LYS A 1 84 ? -6.673 4.748 -0.806 1.00 69.62 84 LYS A N 1
ATOM 682 C CA . LYS A 1 84 ? -6.931 3.491 -0.088 1.00 69.62 84 LYS A CA 1
ATOM 683 C C . LYS A 1 84 ? -6.484 3.549 1.378 1.00 69.62 84 LYS A C 1
ATOM 685 O O . LYS A 1 84 ? -7.166 2.994 2.243 1.00 69.62 84 LYS A O 1
ATOM 690 N N . ILE A 1 85 ? -5.362 4.214 1.666 1.00 81.44 85 ILE A N 1
ATOM 691 C CA . ILE A 1 85 ? -4.874 4.435 3.035 1.00 81.44 85 ILE A CA 1
ATOM 692 C C . ILE A 1 85 ? -5.864 5.300 3.817 1.00 81.44 85 ILE A C 1
ATOM 694 O O . ILE A 1 85 ? -6.242 4.914 4.921 1.00 81.44 85 ILE A O 1
ATOM 698 N N . ILE A 1 86 ? -6.333 6.409 3.238 1.00 77.69 86 ILE A N 1
ATOM 699 C CA . ILE A 1 86 ? -7.298 7.318 3.876 1.00 77.69 86 ILE A CA 1
ATOM 700 C C . ILE A 1 86 ? -8.598 6.578 4.216 1.00 77.69 86 ILE A C 1
ATOM 702 O O . ILE A 1 86 ? -9.068 6.636 5.351 1.00 77.69 86 ILE A O 1
ATOM 706 N N . VAL A 1 87 ? -9.142 5.801 3.275 1.00 68.50 87 VAL A N 1
ATOM 707 C CA . VAL A 1 87 ? -10.359 5.004 3.509 1.00 68.50 87 VAL A CA 1
ATOM 708 C C . VAL A 1 87 ? -10.158 3.984 4.633 1.00 68.50 87 VAL A C 1
ATOM 710 O O . VAL A 1 87 ? -11.048 3.777 5.460 1.00 68.50 87 VAL A O 1
ATOM 713 N N . ARG A 1 88 ? -8.993 3.326 4.693 1.00 82.62 88 ARG A N 1
ATOM 714 C CA . ARG A 1 88 ? -8.696 2.376 5.773 1.00 82.62 88 ARG A CA 1
ATOM 715 C C . ARG A 1 88 ? -8.525 3.080 7.118 1.00 82.62 88 ARG A C 1
ATOM 717 O O . ARG A 1 88 ? -8.977 2.543 8.125 1.00 82.62 88 ARG A O 1
ATOM 724 N N . LEU A 1 89 ? -7.924 4.266 7.129 1.00 90.81 89 LEU A N 1
ATOM 725 C CA . LEU A 1 89 ? -7.763 5.077 8.330 1.00 90.81 89 LEU A CA 1
ATOM 726 C C . LEU A 1 89 ? -9.121 5.481 8.916 1.00 90.81 89 LEU A C 1
ATOM 728 O O . LEU A 1 89 ? -9.319 5.359 10.122 1.00 90.81 89 LEU A O 1
ATOM 732 N N . GLU A 1 90 ? -10.082 5.863 8.072 1.00 85.88 90 GLU A N 1
ATOM 733 C CA . GLU A 1 90 ? -11.437 6.204 8.521 1.00 85.88 90 GLU A CA 1
ATOM 734 C C . GLU A 1 90 ? -12.147 5.008 9.173 1.00 85.88 90 GLU A C 1
ATOM 736 O O . GLU A 1 90 ? -12.765 5.152 10.227 1.00 85.88 90 GLU A O 1
ATOM 741 N N . LYS A 1 91 ? -11.998 3.800 8.611 1.00 85.06 91 LYS A N 1
ATOM 742 C CA . LYS A 1 91 ? -12.549 2.573 9.216 1.00 85.06 91 LYS A CA 1
ATOM 743 C C . LYS A 1 91 ? -11.947 2.291 10.590 1.00 85.06 91 LYS A C 1
ATOM 745 O O . LYS A 1 91 ? -12.687 2.027 11.533 1.00 85.06 91 LYS A O 1
ATOM 750 N N . ILE A 1 92 ? -10.623 2.406 10.714 1.00 93.94 92 ILE A N 1
ATOM 751 C CA . ILE A 1 92 ? -9.927 2.221 11.995 1.00 93.94 92 ILE A CA 1
ATOM 752 C C . ILE A 1 92 ? -10.428 3.245 13.020 1.00 93.94 92 ILE A C 1
ATOM 754 O O . ILE A 1 92 ? -10.725 2.883 14.156 1.00 93.94 92 ILE A O 1
ATOM 758 N N . LYS A 1 93 ? -10.594 4.513 12.619 1.00 93.69 93 LYS A N 1
ATOM 759 C CA . LYS A 1 93 ? -11.140 5.562 13.489 1.00 93.69 93 LYS A CA 1
ATOM 760 C C . LYS A 1 93 ? -12.527 5.183 14.017 1.00 93.69 93 LYS A C 1
ATOM 762 O O . LYS A 1 93 ? -12.766 5.273 15.216 1.00 93.69 93 LYS A O 1
ATOM 767 N N . GLN A 1 94 ? -13.417 4.703 13.146 1.00 93.75 94 GLN A N 1
ATOM 768 C CA . GLN A 1 94 ? -14.764 4.272 13.535 1.00 93.75 94 GLN A CA 1
ATOM 769 C C . GLN A 1 94 ? -14.754 3.079 14.499 1.00 93.75 94 GLN A C 1
ATOM 771 O O . GLN A 1 94 ? -15.553 3.042 15.436 1.00 93.75 94 GLN A O 1
ATOM 776 N N . GLU A 1 95 ? -13.868 2.105 14.291 1.00 96.56 95 GLU A N 1
ATOM 777 C CA . GLU A 1 95 ? -13.697 0.967 15.201 1.00 96.56 95 GLU A CA 1
ATOM 778 C C . GLU A 1 95 ? -13.224 1.425 16.583 1.00 96.56 95 GLU A C 1
ATOM 780 O O . GLU A 1 95 ? -13.828 1.048 17.587 1.00 96.56 95 GLU A O 1
ATOM 785 N N . ILE A 1 96 ? -12.229 2.317 16.642 1.00 97.25 96 ILE A N 1
ATOM 786 C CA . ILE A 1 96 ? -11.755 2.912 17.899 1.00 97.25 96 ILE A CA 1
ATOM 787 C C . ILE A 1 96 ? -12.901 3.644 18.608 1.00 97.25 96 ILE A C 1
ATOM 789 O O . ILE A 1 96 ? -13.128 3.417 19.794 1.00 97.25 96 ILE A O 1
ATOM 793 N N . THR A 1 97 ? -13.678 4.467 17.894 1.00 96.56 97 THR A N 1
ATOM 794 C CA . THR A 1 97 ? -14.830 5.171 18.482 1.00 96.56 97 THR A CA 1
ATOM 795 C C . THR A 1 97 ? -15.857 4.201 19.070 1.00 96.56 97 THR A C 1
ATOM 797 O O . THR A 1 97 ? -16.382 4.448 20.156 1.00 96.56 97 THR A O 1
ATOM 800 N N . LYS A 1 98 ? -16.139 3.078 18.395 1.00 96.81 98 LYS A N 1
ATOM 801 C CA . LYS A 1 98 ? -17.051 2.045 18.915 1.00 96.81 98 LYS A CA 1
ATOM 802 C C . LYS A 1 98 ? -16.513 1.405 20.192 1.00 96.81 98 LYS A C 1
ATOM 804 O O . LYS A 1 98 ? -17.277 1.269 21.145 1.00 96.81 98 LYS A O 1
ATOM 809 N N . ILE A 1 99 ? -15.227 1.057 20.217 1.00 97.56 99 ILE A N 1
ATOM 810 C CA . ILE A 1 99 ? -14.570 0.453 21.383 1.00 97.56 99 ILE A CA 1
ATOM 811 C C . ILE A 1 99 ? -14.630 1.412 22.575 1.00 97.56 99 ILE A C 1
ATOM 813 O O . ILE A 1 99 ? -15.108 1.032 23.639 1.00 97.56 99 ILE A O 1
ATOM 817 N N . VAL A 1 100 ? -14.239 2.677 22.387 1.00 97.38 100 VAL A N 1
ATOM 818 C CA . VAL A 1 100 ? -14.282 3.695 23.451 1.00 97.38 100 VAL A CA 1
ATOM 819 C C . VAL A 1 100 ? -15.709 3.889 23.974 1.00 97.38 100 VAL A C 1
ATOM 821 O O . VAL A 1 100 ? -15.919 3.936 25.183 1.00 97.38 100 VAL A O 1
ATOM 824 N N . ARG A 1 101 ? -16.718 3.921 23.090 1.00 96.06 101 ARG A N 1
ATOM 825 C CA . ARG A 1 101 ? -18.129 4.031 23.500 1.00 96.06 101 ARG A CA 1
ATOM 826 C C . ARG A 1 101 ? -18.589 2.834 24.332 1.00 96.06 101 ARG A C 1
ATOM 828 O O . ARG A 1 101 ? -19.321 3.011 25.300 1.00 96.06 101 ARG A O 1
ATOM 835 N N . GLN A 1 102 ? -18.197 1.622 23.945 1.00 96.50 102 GLN A N 1
ATOM 836 C CA . GLN A 1 102 ? -18.527 0.408 24.693 1.00 96.50 102 GLN A CA 1
ATOM 837 C C . GLN A 1 102 ? -17.873 0.403 26.077 1.00 96.50 102 GLN A C 1
ATOM 839 O O . GLN A 1 102 ? -18.542 0.051 27.045 1.00 96.50 102 GLN A O 1
ATOM 844 N N . LEU A 1 103 ? -16.611 0.835 26.177 1.00 96.44 103 LEU A N 1
ATOM 845 C CA . LEU A 1 103 ? -15.900 0.956 27.451 1.00 96.44 103 LEU A CA 1
ATOM 846 C C . LEU A 1 103 ? -16.589 1.961 28.384 1.00 96.44 103 LEU A C 1
ATOM 848 O O . LEU A 1 103 ? -16.927 1.599 29.506 1.00 96.44 103 LEU A O 1
ATOM 852 N N . ALA A 1 104 ? -16.917 3.162 27.895 1.00 95.31 104 ALA A N 1
ATOM 853 C CA . ALA A 1 104 ? -17.599 4.184 28.695 1.00 95.31 104 ALA A CA 1
ATOM 854 C C . ALA A 1 104 ? -18.983 3.728 29.201 1.00 95.31 104 ALA A C 1
ATOM 856 O O . ALA A 1 104 ? -19.346 3.966 30.351 1.00 95.31 104 ALA A O 1
ATOM 857 N N . LEU A 1 105 ? -19.763 3.036 28.360 1.00 95.44 105 LEU A N 1
ATOM 858 C CA . LEU A 1 105 ? -21.061 2.480 28.765 1.00 95.44 105 LEU A CA 1
ATOM 859 C C . LEU A 1 105 ? -20.926 1.350 29.791 1.00 95.44 105 LEU A C 1
ATOM 861 O O . LEU A 1 105 ? -21.816 1.178 30.622 1.00 95.44 105 LEU A O 1
ATOM 865 N N . LYS A 1 106 ? -19.848 0.563 29.715 1.00 94.88 106 LYS A N 1
ATOM 866 C CA . LYS A 1 106 ? -19.566 -0.498 30.682 1.00 94.88 106 LYS A CA 1
ATOM 867 C C . LYS A 1 106 ? -19.194 0.095 32.043 1.00 94.88 106 LYS A C 1
ATOM 869 O O . LYS A 1 106 ? -19.803 -0.289 33.032 1.00 94.88 106 LYS A O 1
ATOM 874 N N . GLU A 1 107 ? -18.299 1.083 32.071 1.00 94.81 107 GLU A N 1
ATOM 875 C CA . GLU A 1 107 ? -17.924 1.804 33.297 1.00 94.81 107 GLU A CA 1
ATOM 876 C C . GLU A 1 107 ? -19.120 2.496 33.960 1.00 94.81 107 GLU A C 1
ATOM 878 O O . GLU A 1 107 ? -19.231 2.500 35.182 1.00 94.81 107 GLU A O 1
ATOM 883 N N . PHE A 1 108 ? -20.046 3.049 33.169 1.00 92.50 108 PHE A N 1
ATOM 884 C CA . PHE A 1 108 ? -21.263 3.660 33.705 1.00 92.50 108 PHE A CA 1
ATOM 885 C C . PHE A 1 108 ? -22.220 2.642 34.344 1.00 92.50 108 PHE A C 1
ATOM 887 O O . PHE A 1 108 ? -22.920 2.992 35.281 1.00 92.50 108 PHE A O 1
ATOM 894 N N . LYS A 1 109 ? -22.272 1.399 33.845 1.00 85.56 109 LYS A N 1
ATOM 895 C CA . LYS A 1 109 ? -23.117 0.333 34.416 1.00 85.56 109 LYS A CA 1
ATOM 896 C C . LYS A 1 109 ? -22.520 -0.329 35.659 1.00 85.56 109 LYS A C 1
ATOM 898 O O . LYS A 1 109 ? -23.259 -0.974 36.393 1.00 85.56 109 LYS A O 1
ATOM 903 N N . GLU A 1 110 ? -21.203 -0.255 35.834 1.00 81.81 110 GLU A N 1
ATOM 904 C CA . GLU A 1 110 ? -20.488 -0.819 36.989 1.00 81.81 110 GLU A CA 1
ATOM 905 C C . GLU A 1 110 ? -20.409 0.162 38.181 1.00 81.81 110 GLU A C 1
ATOM 907 O O . GLU A 1 110 ? -19.952 -0.227 39.255 1.00 81.81 110 GLU A O 1
ATOM 912 N N . LYS A 1 111 ? -20.874 1.406 38.005 1.00 60.31 111 LYS A N 1
ATOM 913 C CA . LYS A 1 111 ? -21.112 2.400 39.065 1.00 60.31 111 LYS A CA 1
ATOM 914 C C . LYS A 1 111 ? -22.582 2.445 39.462 1.00 60.31 111 LYS A C 1
ATOM 916 O O . LYS A 1 111 ? -22.825 2.726 40.654 1.00 60.31 111 LYS A O 1
#

InterPro domains:
  IPR019277 Protein of unknown function DUF2304 [PF10066] (4-107)

Sequence (111 aa):
MTSIQFLAVILIILILIKTLVDFKKNKITLSVFLFWLTFWSITLGIIVIPKVTSFLEDKLLGEGRGTDAIIYFSILFIFFILFKIIVRLEKIKQEITKIVRQLALKEFKEK

Foldseek 3Di:
DDPVLVVVVVVLVVVLVVLVVCVVVVVDDPVRSVVSVVVSVVVNVCSPDVVNVVVCCPPPNPPDCPSVVVVVVVVVVVVVVVVVVVVVVVVVVVVVVVVVVVVVVVVVVVD

Radius of gyration: 21.8 Å; chains: 1; bounding box: 44×27×73 Å

pLDDT: mean 70.92, std 14.33, range [42.31, 97.56]

Organism: NCBI:txid412755